Protein AF-A0A966UQC7-F1 (afdb_monomer_lite)

pLDDT: mean 89.42, std 9.4, range [62.09, 97.38]

Secondary structure (DSSP, 8-state):
-HHHHHHHHHHHHHHHTT-S--SS-SSGGGSGGGTTSGGGSTTTTTTTT--HHHHH-HHHHHHHHHHHHT-

Structure (mmCIF, N/CA/C/O backbone):
data_AF-A0A966UQC7-F1
#
_entry.id   AF-A0A966UQC7-F1
#
loop_
_atom_site.group_PDB
_atom_site.id
_atom_site.type_symbol
_atom_site.label_atom_id
_atom_site.label_alt_id
_atom_site.label_comp_id
_atom_site.label_asym_id
_atom_site.label_entity_id
_atom_site.label_seq_id
_atom_site.pdbx_PDB_ins_code
_atom_site.Cartn_x
_atom_site.Cartn_y
_atom_site.Cartn_z
_atom_site.occupancy
_atom_site.B_iso_or_equiv
_atom_site.auth_seq_id
_atom_site.auth_comp_id
_atom_site.auth_asym_id
_atom_site.auth_atom_id
_atom_site.pdbx_PDB_model_num
ATOM 1 N N . MET A 1 1 ? 45.514 -2.253 -0.184 1.00 62.97 1 MET A N 1
ATOM 2 C CA . MET A 1 1 ? 44.300 -2.349 0.667 1.00 62.97 1 MET A CA 1
ATOM 3 C C . MET A 1 1 ? 43.238 -1.286 0.362 1.00 62.97 1 MET A C 1
ATOM 5 O O . MET A 1 1 ? 42.082 -1.664 0.269 1.00 62.97 1 MET A O 1
ATOM 9 N N . ARG A 1 2 ? 43.574 -0.006 0.124 1.00 78.06 2 ARG A N 1
ATOM 10 C CA . ARG A 1 2 ? 42.583 1.073 -0.120 1.00 78.06 2 ARG A CA 1
ATOM 11 C C . ARG A 1 2 ? 41.647 0.861 -1.326 1.00 78.06 2 ARG A C 1
ATOM 13 O O . ARG A 1 2 ? 40.446 1.032 -1.183 1.00 78.06 2 ARG A O 1
ATOM 20 N N . ILE A 1 3 ? 42.166 0.401 -2.467 1.00 83.94 3 ILE A N 1
ATOM 21 C CA . ILE A 1 3 ? 41.368 0.176 -3.694 1.00 83.94 3 ILE A CA 1
ATOM 22 C C . ILE A 1 3 ? 40.277 -0.888 -3.504 1.00 83.94 3 ILE A C 1
ATOM 24 O O . ILE A 1 3 ? 39.158 -0.708 -3.965 1.00 83.94 3 ILE A O 1
ATOM 28 N N . ARG A 1 4 ? 40.559 -1.962 -2.755 1.00 88.00 4 ARG A N 1
ATOM 29 C CA . ARG A 1 4 ? 39.572 -3.015 -2.466 1.00 88.00 4 ARG A CA 1
ATOM 30 C C . ARG A 1 4 ? 38.380 -2.478 -1.669 1.00 88.00 4 ARG A C 1
ATOM 32 O O . ARG A 1 4 ? 37.249 -2.850 -1.945 1.00 88.00 4 ARG A O 1
ATOM 39 N N . HIS A 1 5 ? 38.631 -1.590 -0.708 1.00 86.44 5 HIS A N 1
ATOM 40 C CA . HIS A 1 5 ? 37.568 -0.963 0.080 1.00 86.44 5 HIS A CA 1
ATOM 41 C C . HIS A 1 5 ? 36.763 0.050 -0.738 1.00 86.44 5 HIS A C 1
ATOM 43 O O . HIS A 1 5 ? 35.554 0.131 -0.559 1.00 86.44 5 HIS A O 1
ATOM 49 N N . ILE A 1 6 ? 37.405 0.760 -1.673 1.00 91.69 6 ILE A N 1
ATOM 50 C CA . ILE A 1 6 ? 36.709 1.645 -2.617 1.00 91.69 6 ILE A CA 1
ATOM 51 C C . ILE A 1 6 ? 35.778 0.826 -3.518 1.00 91.69 6 ILE A C 1
ATOM 53 O O . ILE A 1 6 ? 34.602 1.151 -3.617 1.00 91.69 6 ILE A O 1
ATOM 57 N N . LEU A 1 7 ? 36.257 -0.282 -4.093 1.00 92.69 7 LEU A N 1
ATOM 58 C CA . LEU A 1 7 ? 35.437 -1.159 -4.937 1.00 92.69 7 LEU A CA 1
ATOM 59 C C . LEU A 1 7 ? 34.252 -1.769 -4.172 1.00 92.69 7 LEU A C 1
ATOM 61 O O . LEU A 1 7 ? 33.132 -1.753 -4.672 1.00 92.69 7 LEU A O 1
ATOM 65 N N . LEU A 1 8 ? 34.476 -2.251 -2.945 1.00 92.88 8 LEU A N 1
ATOM 66 C CA . LEU A 1 8 ? 33.401 -2.770 -2.090 1.00 92.88 8 LEU A CA 1
ATOM 67 C C . LEU A 1 8 ? 32.366 -1.690 -1.741 1.00 92.88 8 LEU A C 1
ATOM 69 O O . LEU A 1 8 ? 31.169 -1.961 -1.772 1.00 92.88 8 LEU A O 1
ATOM 73 N N . SER A 1 9 ? 32.818 -0.467 -1.453 1.00 90.94 9 SER A N 1
ATOM 74 C CA . SER A 1 9 ? 31.935 0.672 -1.183 1.00 90.94 9 SER A CA 1
ATOM 75 C C . SER A 1 9 ? 31.106 1.056 -2.415 1.00 90.94 9 SER A C 1
ATOM 77 O O . SER A 1 9 ? 29.897 1.250 -2.313 1.00 90.94 9 SER A O 1
ATOM 79 N N . CYS A 1 10 ? 31.715 1.081 -3.604 1.00 90.81 10 CYS A N 1
ATOM 80 C CA . CYS A 1 10 ? 31.001 1.350 -4.853 1.00 90.81 10 CYS A CA 1
ATOM 81 C C . CYS A 1 10 ? 29.926 0.294 -5.148 1.00 90.81 10 CYS A C 1
ATOM 83 O O . CYS A 1 10 ? 28.813 0.654 -5.522 1.00 90.81 10 CYS A O 1
ATOM 85 N N . ILE A 1 11 ? 30.226 -0.992 -4.941 1.00 91.25 11 ILE A N 1
ATOM 86 C CA . ILE A 1 11 ? 29.251 -2.080 -5.123 1.00 91.25 11 ILE A CA 1
ATOM 87 C C . ILE A 1 11 ? 28.076 -1.930 -4.146 1.00 91.25 11 ILE A C 1
ATOM 89 O O . ILE A 1 11 ? 26.926 -2.111 -4.540 1.00 91.25 11 ILE A O 1
ATOM 93 N N . LEU A 1 12 ? 28.346 -1.549 -2.894 1.00 89.94 12 LEU A N 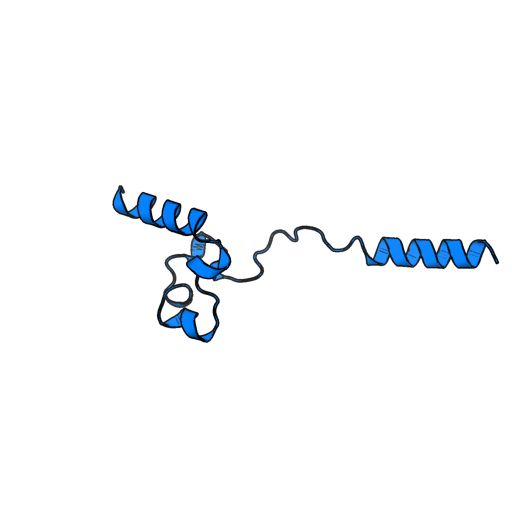1
ATOM 94 C CA . LEU A 1 12 ? 27.307 -1.323 -1.889 1.00 89.94 12 LEU A CA 1
ATOM 95 C C . LEU A 1 12 ? 26.365 -0.173 -2.280 1.00 89.94 12 LEU A C 1
ATOM 97 O O . LEU A 1 12 ? 25.148 -0.327 -2.206 1.00 89.94 12 LEU A O 1
ATOM 101 N N . VAL A 1 13 ? 26.916 0.958 -2.728 1.00 88.69 13 VAL A N 1
ATOM 102 C CA . VAL A 1 13 ? 26.122 2.131 -3.134 1.00 88.69 13 VAL A CA 1
ATOM 103 C 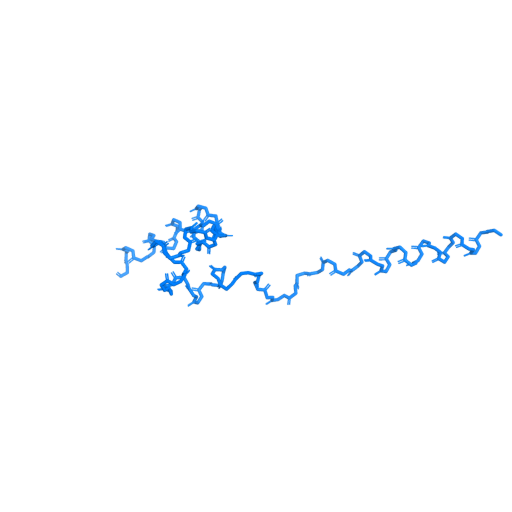C . VAL A 1 13 ? 25.246 1.819 -4.351 1.00 88.69 13 VAL A C 1
ATOM 105 O O . VAL A 1 13 ? 24.068 2.170 -4.357 1.00 88.69 13 VAL A O 1
ATOM 108 N N . LEU A 1 14 ? 25.782 1.106 -5.346 1.00 85.12 14 LEU A N 1
ATOM 109 C CA . LEU A 1 14 ? 25.023 0.692 -6.532 1.00 85.12 14 LEU A CA 1
ATOM 110 C C . LEU A 1 14 ? 23.930 -0.342 -6.206 1.00 85.12 14 LEU A C 1
ATOM 112 O O . LEU A 1 14 ? 22.876 -0.340 -6.835 1.00 85.12 14 LEU A O 1
ATOM 116 N N . GLY A 1 15 ? 24.145 -1.203 -5.205 1.00 83.06 15 GLY A N 1
ATOM 117 C CA . GLY A 1 15 ? 23.129 -2.153 -4.738 1.00 83.06 15 GLY A CA 1
ATOM 118 C C . GLY A 1 15 ? 21.943 -1.498 -4.016 1.00 83.06 15 GLY A C 1
ATOM 119 O O . GLY A 1 15 ? 20.854 -2.066 -3.991 1.00 83.06 15 GLY A O 1
ATOM 120 N N . LEU A 1 16 ? 22.128 -0.299 -3.454 1.00 80.19 16 LEU A N 1
ATOM 121 C CA . LEU A 1 16 ? 21.100 0.435 -2.703 1.00 80.19 16 LEU A CA 1
ATOM 122 C C . LEU A 1 16 ? 20.312 1.440 -3.561 1.00 80.19 16 LEU A C 1
ATOM 124 O O . LEU A 1 16 ? 19.248 1.892 -3.141 1.00 80.19 16 LEU A O 1
ATOM 128 N N . SER A 1 17 ? 20.778 1.776 -4.769 1.00 76.38 17 SER A N 1
ATOM 129 C CA . SER A 1 17 ? 20.126 2.768 -5.643 1.00 76.38 17 SER A CA 1
ATOM 130 C C . SER A 1 17 ? 18.883 2.251 -6.392 1.00 76.38 17 SER A C 1
ATOM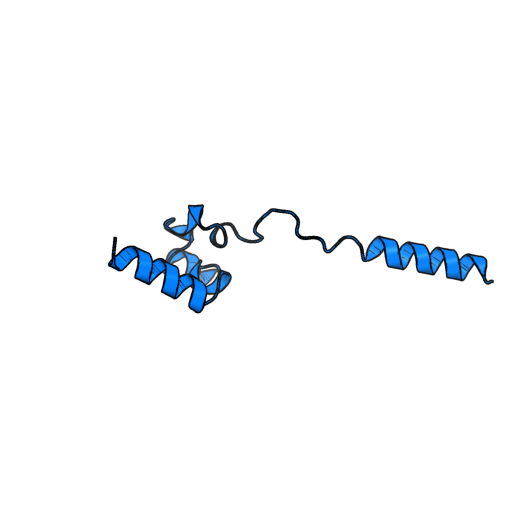 132 O O . SER A 1 17 ? 18.389 2.926 -7.289 1.00 76.38 17 SER A O 1
ATOM 134 N N . GLY A 1 18 ? 18.367 1.065 -6.047 1.00 66.19 18 GLY A N 1
ATOM 135 C CA . GLY A 1 18 ? 17.200 0.442 -6.691 1.00 66.19 18 GLY A CA 1
ATOM 136 C C . GLY A 1 18 ? 15.836 0.771 -6.066 1.00 66.19 18 GLY A C 1
ATOM 137 O O . GLY A 1 18 ? 14.813 0.350 -6.596 1.00 66.19 18 GLY A O 1
ATOM 138 N N . CYS A 1 19 ? 15.785 1.516 -4.959 1.00 68.81 19 CYS A N 1
ATOM 139 C CA . CYS A 1 19 ? 14.539 1.826 -4.242 1.00 68.81 19 CYS A CA 1
ATOM 140 C C . CYS A 1 19 ? 13.824 3.083 -4.784 1.00 68.81 19 CYS A C 1
ATOM 142 O O . CYS A 1 19 ? 13.456 3.971 -4.017 1.00 68.81 19 CYS A O 1
ATOM 144 N N . GLY A 1 20 ? 13.661 3.190 -6.105 1.00 65.88 20 GLY A N 1
ATOM 145 C CA . GLY A 1 20 ? 12.882 4.259 -6.744 1.00 65.88 20 GLY A CA 1
ATOM 146 C C . GLY A 1 20 ? 11.405 3.883 -6.903 1.00 65.88 20 GLY A C 1
ATOM 147 O O . GLY A 1 20 ? 11.077 2.708 -7.058 1.00 65.88 20 GLY A O 1
ATOM 148 N N . TYR A 1 21 ? 10.504 4.873 -6.887 1.00 68.19 21 TYR A N 1
ATOM 149 C CA . TYR A 1 21 ? 9.093 4.660 -7.229 1.00 68.19 21 TYR A CA 1
ATOM 150 C C . TYR A 1 21 ? 8.992 4.171 -8.678 1.00 68.19 21 TYR A C 1
ATOM 152 O O . TYR A 1 21 ? 9.310 4.898 -9.616 1.00 68.19 21 TYR A O 1
ATOM 160 N N . SER 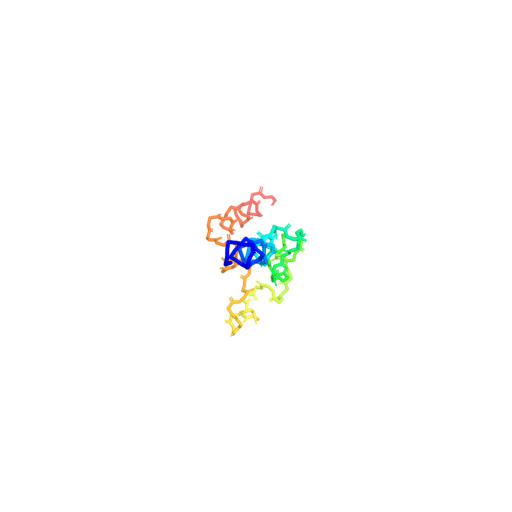A 1 22 ? 8.570 2.924 -8.855 1.00 67.25 22 SER A N 1
ATOM 161 C CA . SER A 1 22 ? 8.584 2.215 -10.134 1.00 67.25 22 SER A CA 1
ATOM 162 C C . SER A 1 22 ? 7.389 2.533 -11.043 1.00 67.25 22 SER A C 1
ATOM 164 O O . SER A 1 22 ? 7.211 1.884 -12.070 1.00 67.25 22 SER A O 1
ATOM 166 N N . GLY A 1 23 ? 6.557 3.514 -10.676 1.00 77.44 23 GLY A N 1
ATOM 167 C CA . GLY A 1 23 ? 5.387 3.930 -11.456 1.00 77.44 23 GLY A CA 1
ATOM 168 C C . GLY A 1 23 ? 4.213 2.948 -11.430 1.00 77.44 23 GLY A C 1
ATOM 169 O O . GLY A 1 23 ? 3.210 3.203 -12.086 1.00 77.44 23 GLY A O 1
ATOM 170 N N . PHE A 1 24 ? 4.314 1.846 -10.683 1.00 82.50 24 PHE A N 1
ATOM 171 C CA . PHE A 1 24 ? 3.239 0.869 -10.537 1.00 82.50 24 PHE A CA 1
ATOM 172 C C . PHE A 1 24 ? 2.844 0.684 -9.075 1.00 82.50 24 PHE A C 1
ATOM 174 O O . PHE A 1 24 ? 3.670 0.748 -8.161 1.00 82.50 24 PHE A O 1
ATOM 181 N N . TYR A 1 25 ? 1.559 0.424 -8.864 1.00 90.06 25 TYR A N 1
ATOM 182 C CA . TYR A 1 25 ? 1.038 0.044 -7.562 1.00 90.06 25 TYR A CA 1
ATOM 183 C C . TYR A 1 25 ? 1.448 -1.385 -7.215 1.00 90.06 25 TYR A C 1
ATOM 185 O O . TYR A 1 25 ? 1.453 -2.272 -8.069 1.00 90.06 25 TYR A O 1
ATOM 193 N N . ARG A 1 26 ? 1.772 -1.630 -5.941 1.00 89.62 26 ARG A N 1
ATOM 194 C CA . ARG A 1 26 ? 2.124 -2.976 -5.473 1.00 89.62 26 ARG A CA 1
ATOM 195 C C . ARG A 1 26 ? 0.911 -3.906 -5.483 1.00 89.62 26 ARG A C 1
ATOM 197 O O . ARG A 1 26 ? 1.067 -5.097 -5.738 1.00 89.62 26 ARG A O 1
ATOM 204 N N . TYR A 1 27 ? -0.271 -3.363 -5.204 1.00 92.81 27 TYR A N 1
ATOM 205 C CA . TYR A 1 27 ? -1.533 -4.095 -5.214 1.00 92.81 27 TYR A CA 1
ATOM 206 C C . TYR A 1 27 ? -2.506 -3.465 -6.216 1.00 92.81 27 TYR A C 1
ATOM 208 O O . TYR A 1 27 ? -2.644 -2.241 -6.207 1.00 92.81 27 TYR A O 1
ATOM 216 N N . PRO A 1 28 ? -3.247 -4.260 -7.012 1.00 94.56 28 PRO A N 1
ATOM 217 C CA . PRO A 1 28 ? -4.226 -3.734 -7.968 1.00 94.56 28 PRO A CA 1
ATOM 218 C C . PRO A 1 28 ? -5.253 -2.785 -7.333 1.00 94.56 28 PRO A C 1
ATOM 220 O O . PRO A 1 28 ? -5.617 -1.778 -7.927 1.00 94.56 28 PRO A O 1
ATOM 223 N N . CYS A 1 29 ? -5.655 -3.059 -6.090 1.00 96.25 29 CYS A N 1
ATOM 224 C CA . CYS A 1 29 ? -6.643 -2.275 -5.347 1.00 96.25 29 CYS A CA 1
ATOM 225 C C . CYS A 1 29 ? -6.114 -0.953 -4.762 1.00 96.25 29 CYS A C 1
ATOM 227 O O . CYS A 1 29 ? -6.892 -0.199 -4.173 1.00 96.25 29 CYS A O 1
ATOM 229 N N . GLN A 1 30 ? -4.816 -0.654 -4.907 1.00 95.56 30 GLN A N 1
ATOM 230 C CA . GLN A 1 30 ? -4.281 0.690 -4.651 1.00 95.56 30 GLN A CA 1
ATOM 231 C C . GLN A 1 30 ? -4.568 1.653 -5.806 1.00 95.56 30 GLN A C 1
ATOM 233 O O . GLN A 1 30 ? -4.581 2.859 -5.578 1.00 95.56 30 GLN A O 1
ATOM 238 N N . ASP A 1 31 ? -4.807 1.136 -7.012 1.00 95.00 31 ASP A N 1
ATOM 239 C CA . ASP A 1 31 ? -5.154 1.950 -8.171 1.00 95.00 31 ASP A CA 1
ATOM 240 C C . ASP A 1 31 ? -6.594 2.482 -8.035 1.00 95.00 31 ASP A C 1
ATOM 242 O O . ASP A 1 31 ? -7.524 1.673 -7.911 1.00 95.00 31 ASP A O 1
ATOM 246 N N . PRO A 1 32 ? -6.807 3.811 -8.077 1.00 94.00 32 PRO A N 1
ATOM 247 C CA . PRO A 1 32 ? -8.139 4.409 -8.048 1.00 94.00 32 PRO A CA 1
ATOM 248 C C . PRO A 1 32 ? -9.093 3.884 -9.120 1.00 94.00 32 PRO A C 1
ATOM 250 O O . PRO A 1 32 ? -10.300 3.823 -8.877 1.00 94.00 32 PRO A O 1
ATOM 253 N N . ALA A 1 33 ? -8.573 3.454 -10.274 1.00 95.25 33 ALA A N 1
ATOM 254 C CA . ALA A 1 33 ? -9.383 2.873 -11.342 1.00 95.25 33 ALA A CA 1
ATOM 255 C C . ALA A 1 33 ? -10.086 1.567 -10.920 1.00 95.25 33 ALA A C 1
ATOM 257 O O . ALA A 1 33 ? -11.114 1.213 -11.494 1.00 95.25 33 ALA A O 1
ATOM 258 N N . ASN A 1 34 ? -9.570 0.875 -9.895 1.00 96.00 34 ASN A N 1
ATOM 259 C CA . ASN A 1 34 ? -10.080 -0.416 -9.429 1.00 96.00 34 ASN A CA 1
ATOM 260 C C . ASN A 1 34 ? -10.888 -0.324 -8.125 1.00 96.00 34 ASN A C 1
ATOM 262 O O . ASN A 1 34 ? -11.380 -1.343 -7.644 1.00 96.00 34 ASN A O 1
ATOM 266 N N . TRP A 1 35 ? -11.062 0.861 -7.528 1.00 95.56 35 TRP A N 1
ATOM 267 C CA . TRP A 1 35 ? -11.736 0.995 -6.225 1.00 95.56 35 TRP A CA 1
ATOM 268 C C . TRP A 1 35 ? -13.207 0.555 -6.230 1.00 95.56 35 TRP A C 1
ATOM 270 O O . TRP A 1 35 ? -13.762 0.253 -5.176 1.00 95.56 35 TRP A O 1
ATOM 280 N N . GLU A 1 36 ? -13.843 0.481 -7.400 1.00 95.38 36 GLU A N 1
ATOM 281 C CA . GLU A 1 36 ? -15.213 -0.032 -7.562 1.00 95.38 36 GLU A CA 1
ATOM 282 C C . GLU A 1 36 ? -15.275 -1.530 -7.867 1.00 95.38 36 GLU A C 1
ATOM 284 O O . GLU A 1 36 ? -16.354 -2.126 -7.848 1.00 95.38 36 GLU A O 1
ATOM 289 N N . ALA A 1 37 ? -14.131 -2.151 -8.152 1.00 96.69 37 ALA A N 1
ATOM 290 C CA . ALA A 1 37 ? -14.069 -3.559 -8.482 1.00 96.69 37 ALA A CA 1
ATOM 291 C C . ALA A 1 37 ? -14.457 -4.404 -7.259 1.00 96.69 37 ALA A C 1
ATOM 293 O O . ALA A 1 37 ? -14.114 -4.087 -6.112 1.00 96.69 37 ALA A O 1
ATOM 294 N N . LYS A 1 38 ? -15.203 -5.490 -7.482 1.00 96.62 38 LYS A N 1
ATOM 295 C CA . LYS A 1 38 ? -15.740 -6.317 -6.386 1.00 96.62 38 LYS A CA 1
ATOM 296 C C . LYS A 1 38 ? -14.620 -6.960 -5.574 1.00 96.62 38 LYS A C 1
ATOM 298 O O . LYS A 1 38 ? -14.729 -7.062 -4.360 1.00 96.62 38 LYS A O 1
ATOM 303 N N . GLU A 1 39 ? -13.537 -7.341 -6.237 1.00 96.12 39 GLU A N 1
ATOM 304 C CA . GLU A 1 39 ? -12.333 -7.916 -5.646 1.00 96.12 39 GLU A CA 1
ATOM 305 C C . GLU A 1 39 ? -11.570 -6.959 -4.721 1.00 96.12 39 GLU A C 1
ATOM 307 O O . GLU A 1 39 ? -10.776 -7.423 -3.909 1.00 96.12 39 GLU A O 1
ATOM 312 N N . CYS A 1 40 ? -11.824 -5.650 -4.805 1.00 97.19 40 CYS A N 1
ATOM 313 C CA . CYS A 1 40 ? -11.190 -4.633 -3.967 1.00 97.19 40 CYS A CA 1
ATOM 314 C C . CYS A 1 40 ? -12.048 -4.197 -2.774 1.00 97.19 40 CYS A C 1
ATOM 316 O O . CYS A 1 40 ? -11.598 -3.390 -1.952 1.00 97.19 40 CYS A O 1
ATOM 318 N N . ASN A 1 41 ? -13.262 -4.746 -2.660 1.00 95.88 41 ASN A N 1
ATOM 319 C CA . ASN A 1 41 ? -14.245 -4.382 -1.651 1.00 95.88 41 ASN A CA 1
ATOM 320 C C . ASN A 1 41 ? -14.692 -5.598 -0.815 1.00 95.88 41 ASN A C 1
ATOM 322 O O . ASN A 1 41 ? -14.689 -6.736 -1.299 1.00 95.88 41 ASN A O 1
ATOM 326 N N . PRO A 1 42 ? -15.072 -5.390 0.459 1.00 95.88 42 PRO A N 1
ATOM 327 C CA . PRO A 1 42 ? -15.607 -6.461 1.290 1.00 95.88 42 PRO A CA 1
ATOM 328 C C . PRO A 1 42 ? -16.852 -7.118 0.669 1.00 95.88 42 PRO A C 1
ATOM 330 O O . PRO A 1 42 ? -17.645 -6.431 0.019 1.00 95.88 42 P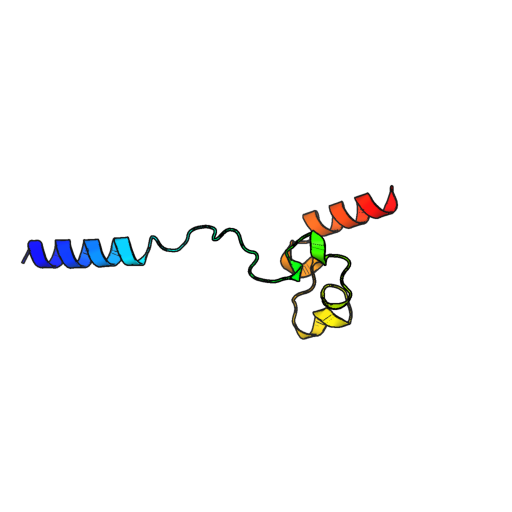RO A O 1
ATOM 333 N N . PRO A 1 43 ? -17.064 -8.431 0.878 1.00 96.12 43 PRO A N 1
ATOM 334 C CA . PRO A 1 43 ? -16.262 -9.336 1.714 1.00 96.12 43 PRO A CA 1
ATOM 335 C C . PRO A 1 43 ? -15.064 -9.979 0.987 1.00 96.12 43 PRO A C 1
ATOM 337 O O . PRO A 1 43 ? -14.291 -10.703 1.605 1.00 96.12 43 PRO A O 1
ATOM 340 N N . VAL A 1 44 ? -14.898 -9.757 -0.322 1.00 97.38 44 VAL A N 1
ATOM 341 C CA . VAL A 1 44 ? -13.965 -10.539 -1.159 1.00 97.38 44 VAL A CA 1
ATOM 342 C C . VAL A 1 44 ? -12.501 -10.300 -0.783 1.00 97.38 44 VAL A C 1
ATOM 344 O O . VAL A 1 44 ? -11.717 -11.242 -0.739 1.00 97.38 44 VAL A O 1
ATOM 347 N N . CYS A 1 45 ? -12.140 -9.054 -0.486 1.00 95.88 45 CYS A N 1
ATOM 348 C CA . CYS A 1 45 ? -10.770 -8.658 -0.150 1.00 95.88 45 CYS A CA 1
ATOM 349 C C . CYS A 1 45 ? -10.393 -8.841 1.330 1.00 95.88 45 CYS A C 1
ATOM 351 O O . CYS A 1 45 ? -9.229 -8.644 1.684 1.00 95.88 45 CYS A O 1
ATOM 353 N N . GLU A 1 46 ? -11.346 -9.183 2.207 1.00 96.12 46 GLU A N 1
ATOM 354 C CA . GLU A 1 46 ? -11.079 -9.289 3.650 1.00 96.12 46 GLU A CA 1
ATOM 355 C C . GLU A 1 46 ? -10.102 -10.422 3.998 1.00 96.12 46 GLU A C 1
ATOM 357 O O . GLU A 1 46 ? -9.175 -10.173 4.769 1.00 96.12 46 GLU A O 1
ATOM 362 N N . PRO A 1 47 ? -10.209 -11.635 3.414 1.00 96.06 47 PRO A N 1
ATOM 363 C CA . PRO A 1 47 ? -9.283 -12.726 3.719 1.00 96.06 47 PRO A CA 1
ATOM 364 C C . PRO A 1 47 ? -7.833 -12.429 3.323 1.00 96.06 47 PRO A C 1
ATOM 366 O O . PRO A 1 47 ? -6.909 -12.951 3.943 1.00 96.06 47 PRO A O 1
ATOM 369 N N . SER A 1 48 ? -7.622 -11.613 2.286 1.00 94.19 48 SER A N 1
ATOM 370 C CA . SER A 1 48 ? -6.286 -11.219 1.833 1.00 94.19 48 SER A CA 1
ATOM 371 C C . SER A 1 48 ? -5.756 -9.969 2.537 1.00 94.19 48 SER A C 1
ATOM 373 O O . SER A 1 48 ? -4.555 -9.712 2.463 1.00 94.19 48 SER A O 1
ATOM 375 N N . GLY A 1 49 ? -6.614 -9.187 3.205 1.00 94.62 49 GLY A N 1
ATOM 376 C CA . GLY A 1 49 ? -6.241 -7.902 3.806 1.00 94.62 49 GLY A CA 1
ATOM 377 C C . GLY A 1 49 ? -5.811 -6.861 2.767 1.00 94.62 49 GLY A C 1
ATOM 378 O O . GLY A 1 49 ? -4.964 -6.013 3.044 1.00 94.62 49 GLY A O 1
ATOM 379 N N . THR A 1 50 ? -6.344 -6.957 1.546 1.00 95.62 50 THR A N 1
ATOM 380 C CA . THR A 1 50 ? -5.966 -6.102 0.406 1.00 95.62 50 THR A CA 1
ATOM 381 C C . THR A 1 50 ? -7.134 -5.263 -0.104 1.00 95.62 50 THR A C 1
ATOM 383 O O . THR A 1 50 ? -7.184 -4.930 -1.289 1.00 95.62 50 THR A O 1
ATOM 386 N N . CYS A 1 51 ? -8.096 -4.935 0.758 1.00 96.81 51 CYS A N 1
ATOM 387 C CA . CYS A 1 51 ? -9.170 -4.020 0.394 1.00 96.81 51 CYS A CA 1
ATOM 388 C C . CYS A 1 51 ? -8.607 -2.629 0.111 1.00 96.81 51 CYS A C 1
ATOM 390 O O . CYS A 1 51 ? -7.658 -2.198 0.769 1.00 96.81 51 CYS A O 1
ATOM 392 N N . SER A 1 52 ? -9.224 -1.881 -0.806 1.00 96.69 52 SER A N 1
ATOM 393 C CA . SER A 1 52 ? -8.768 -0.520 -1.119 1.00 96.69 52 SER A CA 1
ATOM 394 C C . SER A 1 52 ? -8.668 0.350 0.139 1.00 96.69 52 SER A C 1
ATOM 396 O O . SER A 1 52 ? -7.624 0.958 0.362 1.00 96.69 52 SER A O 1
ATOM 398 N N . ARG A 1 53 ? -9.674 0.302 1.029 1.00 95.69 53 ARG A N 1
ATOM 399 C CA . ARG A 1 53 ? -9.664 0.995 2.335 1.00 95.69 53 ARG A CA 1
ATOM 400 C C . ARG A 1 53 ? -8.414 0.712 3.172 1.00 95.69 53 ARG A C 1
ATOM 402 O O . ARG A 1 53 ? -7.905 1.614 3.835 1.00 95.69 53 ARG A O 1
ATOM 409 N N . ASP A 1 54 ? -7.940 -0.526 3.156 1.00 95.56 54 ASP A N 1
ATOM 410 C CA . ASP A 1 54 ? -6.833 -0.966 4.001 1.00 95.56 54 ASP A CA 1
ATOM 411 C C . ASP A 1 54 ? -5.479 -0.593 3.368 1.00 95.56 54 ASP A C 1
ATOM 413 O O . ASP A 1 54 ? -4.502 -0.351 4.074 1.00 95.56 54 ASP A O 1
ATOM 417 N N . LEU A 1 55 ? -5.432 -0.476 2.036 1.00 95.75 55 LEU A N 1
ATOM 418 C CA . LEU A 1 55 ? -4.216 -0.204 1.270 1.00 95.75 55 LEU A CA 1
ATOM 419 C C . LEU A 1 55 ? -3.927 1.284 1.033 1.00 95.75 55 LEU A C 1
ATOM 421 O O . LEU A 1 55 ? -2.755 1.654 0.937 1.00 95.75 55 LEU A O 1
ATOM 425 N N . VAL A 1 56 ? -4.959 2.127 0.894 1.00 94.88 56 VAL A N 1
ATOM 426 C CA . VAL A 1 56 ? -4.794 3.579 0.648 1.00 94.88 56 VAL A CA 1
ATOM 427 C C . VAL A 1 56 ? -4.898 4.422 1.920 1.00 94.88 56 VAL A C 1
ATOM 429 O O . VAL A 1 56 ? -4.577 5.609 1.914 1.00 94.88 56 VAL A O 1
ATOM 432 N N . GLY A 1 57 ? -5.309 3.800 3.026 1.00 92.25 57 GLY A N 1
ATOM 433 C CA . GLY A 1 57 ? -5.494 4.451 4.313 1.00 92.25 57 GLY A CA 1
ATOM 434 C C . GLY A 1 57 ? -6.868 5.105 4.469 1.00 92.25 57 GLY A C 1
ATOM 435 O O . GLY A 1 57 ? -7.563 5.441 3.508 1.00 92.25 57 GLY A O 1
ATOM 436 N N . LYS A 1 58 ? -7.258 5.303 5.731 1.00 92.00 58 LYS A N 1
ATOM 437 C CA . LYS A 1 58 ? -8.606 5.743 6.110 1.00 92.00 58 LYS A CA 1
ATOM 438 C C . LYS A 1 58 ? -8.980 7.112 5.538 1.00 92.00 58 LYS A C 1
ATOM 440 O O . LYS A 1 58 ? -10.084 7.262 5.039 1.00 92.00 58 LYS A O 1
ATOM 445 N N . THR A 1 59 ? -8.075 8.091 5.583 1.00 95.25 59 THR A N 1
ATOM 446 C CA . THR A 1 59 ? -8.363 9.464 5.135 1.00 95.25 59 THR A CA 1
ATOM 447 C C . THR A 1 59 ? -8.699 9.514 3.645 1.00 95.25 59 THR A C 1
ATOM 449 O O . THR A 1 59 ? -9.751 10.023 3.275 1.00 95.25 59 THR A O 1
ATOM 452 N N . VAL A 1 60 ? -7.855 8.898 2.807 1.00 95.81 60 VAL A N 1
ATOM 453 C CA . VAL A 1 60 ? -8.050 8.837 1.347 1.00 95.81 60 VAL A CA 1
ATOM 454 C C . VAL A 1 60 ? -9.338 8.091 1.005 1.00 95.81 60 VAL A C 1
ATOM 456 O O . VAL A 1 60 ? -10.117 8.527 0.159 1.00 95.81 60 VAL A O 1
ATOM 459 N N . TRP A 1 61 ? -9.587 6.971 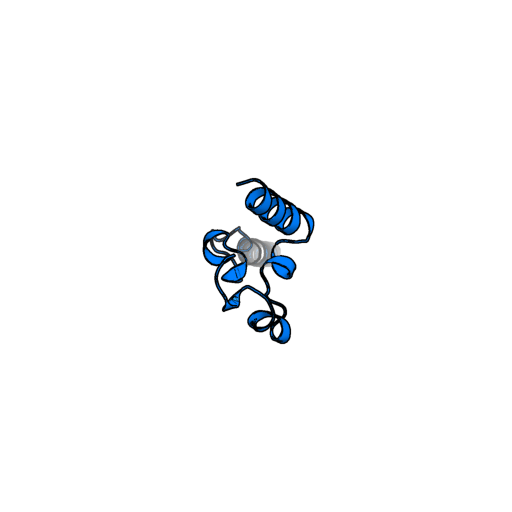1.688 1.00 95.50 61 TRP A N 1
ATOM 460 C CA . TRP A 1 61 ? -10.799 6.193 1.470 1.00 95.50 61 TRP A CA 1
ATOM 461 C C . TRP A 1 61 ? -12.066 6.966 1.854 1.00 95.50 61 TRP A C 1
ATOM 463 O O . TRP A 1 61 ? -13.025 6.994 1.084 1.00 95.50 61 TRP A O 1
ATOM 473 N N . ASP A 1 62 ? -12.075 7.619 3.017 1.00 95.12 62 ASP A N 1
ATOM 474 C CA . ASP A 1 62 ? -13.222 8.389 3.504 1.00 95.12 62 ASP A CA 1
ATOM 475 C C . ASP A 1 62 ? -13.544 9.564 2.561 1.00 95.12 62 ASP A C 1
ATOM 477 O O . ASP A 1 62 ? -14.714 9.799 2.247 1.00 95.12 62 ASP A O 1
ATOM 481 N N . GLU A 1 63 ? -12.526 10.269 2.057 1.00 95.81 63 GLU A N 1
ATOM 482 C CA . GLU A 1 63 ? -12.679 11.341 1.062 1.00 95.81 63 GLU A CA 1
ATOM 483 C C . GLU A 1 63 ? -13.325 10.836 -0.233 1.00 95.81 63 GLU A C 1
ATOM 485 O O . GLU A 1 63 ? -14.306 11.421 -0.699 1.00 95.81 63 GLU A O 1
ATOM 490 N N . TYR A 1 64 ? -12.845 9.712 -0.772 1.00 94.31 64 TYR A N 1
ATOM 491 C CA . TYR A 1 64 ? -13.432 9.086 -1.958 1.00 94.31 64 TYR A CA 1
ATOM 492 C C . TYR A 1 64 ? -14.908 8.715 -1.746 1.00 94.31 64 TYR A C 1
ATOM 494 O O . TYR A 1 64 ? -15.766 9.037 -2.572 1.00 94.31 64 TYR A O 1
ATOM 502 N N . GLN A 1 65 ? -15.232 8.092 -0.610 1.00 94.12 65 GLN A N 1
ATOM 503 C CA . GLN A 1 65 ? -16.607 7.701 -0.287 1.00 94.12 65 GLN A CA 1
ATOM 504 C C . GLN A 1 65 ? -17.524 8.911 -0.077 1.00 94.12 65 GLN A C 1
ATOM 506 O O . GLN A 1 65 ? -18.702 8.864 -0.429 1.00 94.12 65 GLN A O 1
ATOM 511 N N . ASN A 1 66 ? -17.016 10.001 0.494 1.00 94.12 66 ASN A N 1
ATOM 512 C CA . ASN A 1 66 ? -17.787 11.231 0.653 1.00 94.12 66 ASN A CA 1
ATOM 513 C C . ASN A 1 66 ? -18.015 11.931 -0.688 1.00 94.12 66 ASN A C 1
ATOM 515 O O . ASN A 1 66 ? -19.123 12.404 -0.932 1.00 94.12 66 ASN A O 1
ATOM 519 N N . GLY A 1 67 ? -17.021 11.921 -1.580 1.00 91.69 67 GLY A N 1
ATOM 520 C CA . GLY A 1 67 ? -17.178 12.391 -2.957 1.00 91.69 67 GLY A CA 1
ATOM 521 C C . GLY A 1 67 ? -18.308 11.667 -3.688 1.00 91.69 67 GLY A C 1
ATOM 522 O O . GLY A 1 67 ? -19.134 12.312 -4.324 1.00 91.69 67 GLY A O 1
ATOM 523 N N . LYS A 1 68 ? -18.422 10.346 -3.508 1.00 87.88 68 LYS A N 1
ATOM 524 C CA . LYS A 1 68 ? -19.518 9.556 -4.088 1.00 87.88 68 LYS A CA 1
ATOM 525 C C . LYS A 1 68 ? -20.907 9.861 -3.544 1.00 87.88 68 LYS A C 1
ATOM 527 O O . LYS A 1 68 ? -21.874 9.726 -4.276 1.00 87.88 68 LYS A O 1
ATOM 532 N N . LYS A 1 69 ? -21.031 10.212 -2.264 1.00 87.69 69 LYS A N 1
ATOM 533 C CA . LYS A 1 69 ? -22.340 10.514 -1.652 1.00 87.69 69 LYS A CA 1
ATOM 534 C C . LYS A 1 69 ? -22.914 11.850 -2.122 1.00 87.69 69 LYS A C 1
ATOM 536 O O . LYS A 1 69 ? -24.117 12.053 -2.016 1.00 87.69 69 LYS A O 1
ATOM 541 N N . ASN A 1 70 ? -22.047 12.751 -2.578 1.00 76.38 70 ASN A N 1
ATOM 542 C CA . ASN A 1 70 ? -22.402 14.108 -2.984 1.00 76.38 70 ASN A CA 1
ATOM 543 C C . ASN A 1 70 ? -22.548 14.264 -4.509 1.00 76.38 70 ASN A C 1
ATOM 545 O O . ASN A 1 70 ? -22.824 15.374 -4.963 1.00 76.38 70 ASN A O 1
ATOM 549 N N . GLY A 1 71 ? -22.293 13.196 -5.273 1.00 62.09 71 GLY A N 1
ATOM 550 C CA . GLY A 1 71 ? -22.339 13.160 -6.738 1.00 62.09 71 GLY A CA 1
ATOM 551 C C . GLY A 1 71 ? -23.581 12.481 -7.287 1.00 62.09 71 GLY A C 1
ATOM 552 O O . GLY A 1 71 ? -24.185 11.663 -6.558 1.00 62.09 71 GLY A O 1
#

Sequence (71 aa):
MRIRHILLSCILVLGLSGCGYSGFYRYPCQDPANWEAKECNPPVCEPSGTCSRDLVGKTVWDEYQNGKKNG

Foldseek 3Di:
DVVVVVVVVVVVVVVPVPPDDPVDDPAPLCDPVCLPPPCQDPPNCVVVCRHNCSRNDPVVVVVVVVVVVVD

Radius of gyration: 20.49 Å; chains: 1; bounding box: 67×27×18 Å